Protein AF-A0AAD5MCA3-F1 (afdb_monomer_lite)

pLDDT: mean 85.03, std 16.39, range [39.81, 98.12]

Structure (mmCIF, N/CA/C/O backbone):
data_AF-A0AAD5MCA3-F1
#
_entry.id   AF-A0AAD5MCA3-F1
#
loop_
_atom_site.group_PDB
_atom_site.id
_atom_site.type_symbol
_atom_site.label_atom_id
_atom_site.label_alt_id
_atom_site.label_comp_id
_atom_site.label_asym_id
_atom_site.label_entity_id
_atom_site.label_seq_id
_atom_site.pdbx_PDB_ins_code
_atom_site.Cartn_x
_atom_site.Cartn_y
_atom_site.Cartn_z
_atom_site.occupancy
_atom_site.B_iso_or_equiv
_atom_site.auth_seq_id
_atom_site.auth_comp_id
_atom_site.auth_asym_id
_atom_site.auth_atom_id
_atom_site.pdbx_PDB_model_num
ATOM 1 N N . MET A 1 1 ? 12.104 -12.357 5.985 1.00 40.66 1 MET A N 1
ATOM 2 C CA . MET A 1 1 ? 10.754 -12.602 6.546 1.00 40.66 1 MET A CA 1
ATOM 3 C C . MET A 1 1 ? 9.937 -13.418 5.545 1.00 40.66 1 MET A C 1
ATOM 5 O O . MET A 1 1 ? 9.860 -12.994 4.395 1.00 40.66 1 MET A O 1
ATOM 9 N N . PRO A 1 2 ? 9.376 -14.580 5.919 1.00 39.81 2 PRO A N 1
ATOM 10 C CA . PRO A 1 2 ? 8.530 -15.377 5.027 1.00 39.81 2 PRO A CA 1
ATOM 11 C C . PRO A 1 2 ? 7.184 -14.678 4.755 1.00 39.81 2 PRO A C 1
ATOM 13 O O . PRO A 1 2 ? 6.564 -14.125 5.660 1.00 39.81 2 PRO A O 1
ATOM 16 N N . LEU A 1 3 ? 6.740 -14.685 3.494 1.00 46.19 3 LEU A N 1
ATOM 17 C CA . LEU A 1 3 ? 5.474 -14.082 3.058 1.00 46.19 3 LEU A CA 1
ATOM 18 C C . LEU A 1 3 ? 4.297 -15.026 3.365 1.00 46.19 3 LEU A C 1
ATOM 20 O O . LEU A 1 3 ? 4.373 -16.219 3.085 1.00 46.19 3 LEU A O 1
ATOM 24 N N . LYS A 1 4 ? 3.174 -14.488 3.866 1.00 50.06 4 LYS A N 1
ATOM 25 C CA . LYS A 1 4 ? 1.950 -15.237 4.245 1.00 50.06 4 LYS A CA 1
ATOM 26 C C . LYS A 1 4 ? 1.198 -15.901 3.072 1.00 50.06 4 LYS A C 1
ATOM 28 O O . LYS A 1 4 ? 0.145 -16.497 3.278 1.00 50.06 4 LYS A O 1
ATOM 33 N N . ARG A 1 5 ? 1.709 -15.815 1.840 1.00 54.62 5 ARG A N 1
ATOM 34 C CA . ARG A 1 5 ? 1.149 -16.490 0.663 1.00 54.62 5 ARG A CA 1
ATOM 35 C C . ARG A 1 5 ? 2.249 -17.334 0.028 1.00 54.62 5 ARG A C 1
ATOM 37 O O . ARG A 1 5 ? 3.277 -16.796 -0.374 1.00 54.62 5 ARG A O 1
ATOM 44 N N . GLY A 1 6 ? 2.040 -18.651 -0.007 1.00 53.12 6 GLY A N 1
ATOM 45 C CA 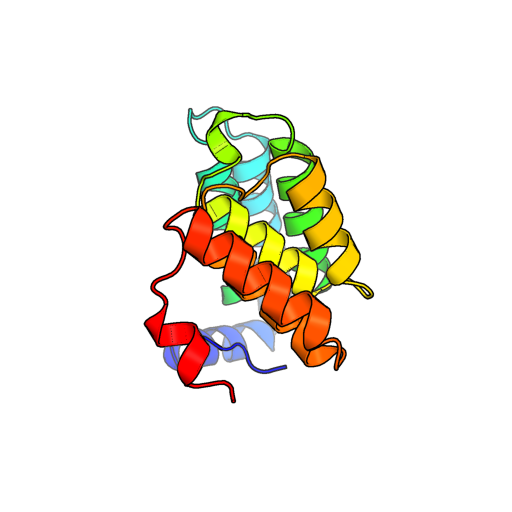. GLY A 1 6 ? 3.018 -19.609 -0.520 1.00 53.12 6 GLY A CA 1
ATOM 46 C C . GLY A 1 6 ? 3.468 -19.248 -1.935 1.00 53.12 6 GLY A C 1
ATOM 47 O O . GLY A 1 6 ? 2.638 -19.035 -2.821 1.00 53.12 6 GLY A O 1
ATOM 48 N N . ARG A 1 7 ? 4.785 -19.155 -2.138 1.00 63.78 7 ARG A N 1
ATOM 49 C CA . ARG A 1 7 ? 5.385 -19.088 -3.475 1.00 63.78 7 ARG A CA 1
ATOM 50 C C . ARG A 1 7 ? 5.311 -20.480 -4.101 1.00 63.78 7 ARG A C 1
ATOM 52 O O . ARG A 1 7 ? 5.498 -21.471 -3.397 1.00 63.78 7 ARG A O 1
ATOM 59 N N . LYS A 1 8 ? 5.073 -20.566 -5.412 1.00 63.72 8 LYS A N 1
ATOM 60 C CA . LYS A 1 8 ? 5.323 -21.817 -6.137 1.00 63.72 8 LYS A CA 1
ATOM 61 C C . LYS A 1 8 ? 6.817 -22.121 -6.020 1.00 63.72 8 LYS A C 1
ATOM 63 O O . LYS A 1 8 ? 7.649 -21.282 -6.358 1.00 63.72 8 LYS A O 1
ATOM 68 N N . VAL A 1 9 ? 7.144 -23.301 -5.499 1.00 60.88 9 VAL A N 1
ATOM 69 C CA . VAL A 1 9 ? 8.527 -23.731 -5.223 1.00 60.88 9 VAL A CA 1
ATOM 70 C C . VAL A 1 9 ? 9.374 -23.735 -6.503 1.00 60.88 9 VAL A C 1
ATOM 72 O O . VAL A 1 9 ? 10.561 -23.427 -6.468 1.00 60.88 9 VAL A O 1
ATOM 75 N N . GLU A 1 10 ? 8.748 -23.997 -7.650 1.00 61.41 10 GLU A N 1
ATOM 76 C CA . GLU A 1 10 ? 9.392 -23.992 -8.967 1.00 61.41 10 GLU A CA 1
ATOM 77 C C . GLU A 1 10 ? 9.876 -22.599 -9.394 1.00 61.41 10 GLU A C 1
ATOM 79 O O . GLU A 1 10 ? 11.016 -22.459 -9.841 1.00 61.41 10 GLU A O 1
ATOM 84 N N . ASP A 1 11 ? 9.054 -21.564 -9.190 1.00 64.75 11 ASP A N 1
ATOM 85 C CA . ASP A 1 11 ? 9.415 -20.174 -9.500 1.00 64.75 11 ASP A CA 1
ATOM 86 C C . ASP A 1 11 ? 10.569 -19.704 -8.603 1.00 64.75 11 ASP A C 1
ATOM 88 O O . ASP A 1 11 ? 11.486 -19.022 -9.060 1.00 64.75 11 ASP A O 1
ATOM 92 N N . LEU A 1 12 ? 10.568 -20.139 -7.336 1.00 60.41 12 LEU A N 1
ATOM 93 C CA . LEU A 1 12 ? 11.639 -19.853 -6.383 1.00 60.41 12 LEU A CA 1
ATOM 94 C C . LEU A 1 12 ? 12.961 -20.516 -6.796 1.00 60.41 12 LEU A C 1
ATOM 96 O O . LEU A 1 12 ? 13.992 -19.851 -6.844 1.00 60.41 12 LEU A O 1
ATOM 100 N N . ASN A 1 13 ? 12.930 -21.806 -7.139 1.00 62.94 13 ASN A N 1
ATOM 101 C CA . ASN A 1 13 ? 14.118 -22.554 -7.555 1.00 62.94 13 ASN A CA 1
ATOM 102 C C . ASN A 1 13 ? 14.710 -22.021 -8.866 1.00 62.94 13 ASN A C 1
ATOM 104 O O . ASN A 1 13 ? 15.932 -21.997 -9.028 1.00 62.94 13 ASN A O 1
ATOM 108 N N . ARG A 1 14 ? 13.861 -21.569 -9.799 1.00 64.69 14 ARG A N 1
ATOM 109 C CA . ARG A 1 14 ? 14.308 -20.916 -11.033 1.00 64.69 14 ARG A CA 1
ATOM 110 C C . ARG A 1 14 ? 14.962 -19.566 -10.735 1.00 64.69 14 ARG A C 1
ATOM 112 O O . ARG A 1 14 ? 16.062 -19.332 -11.228 1.00 64.69 14 ARG A O 1
ATOM 119 N N . ALA A 1 15 ? 14.327 -18.727 -9.911 1.00 61.12 15 ALA A N 1
ATOM 120 C CA . ALA A 1 15 ? 14.850 -17.414 -9.537 1.00 61.12 15 ALA A CA 1
ATOM 121 C C . ALA A 1 15 ? 16.220 -17.515 -8.844 1.00 61.12 15 ALA A C 1
ATOM 123 O O . ALA A 1 15 ? 17.145 -16.807 -9.246 1.00 61.12 15 ALA A O 1
ATOM 124 N N . LEU A 1 16 ? 16.374 -18.449 -7.895 1.00 61.34 16 LEU A N 1
ATOM 125 C CA . LEU A 1 16 ? 17.629 -18.694 -7.171 1.00 61.34 16 LEU A CA 1
ATOM 126 C C . LEU A 1 16 ? 18.788 -19.025 -8.127 1.00 61.34 16 LEU A C 1
ATOM 128 O O . LEU A 1 16 ? 19.823 -18.367 -8.095 1.00 61.34 16 LEU A O 1
ATOM 132 N N . ARG A 1 17 ? 18.586 -19.960 -9.068 1.00 62.22 17 ARG A N 1
ATOM 133 C CA . ARG A 1 17 ? 19.626 -20.360 -10.041 1.00 62.22 17 ARG A CA 1
ATOM 134 C C . ARG A 1 17 ? 20.064 -19.225 -10.968 1.00 62.22 17 ARG A C 1
ATOM 136 O O . ARG A 1 17 ? 21.222 -19.172 -11.371 1.00 62.22 17 ARG A O 1
ATOM 143 N N . THR A 1 18 ? 19.152 -18.329 -11.338 1.00 57.50 18 THR A N 1
ATOM 144 C CA . THR A 1 18 ? 19.488 -17.163 -12.167 1.00 57.50 18 THR A CA 1
ATOM 145 C C . THR A 1 18 ? 20.150 -16.033 -11.380 1.00 57.50 18 THR A C 1
ATOM 147 O O . THR A 1 18 ? 20.997 -15.344 -11.944 1.00 57.50 18 THR A O 1
ATOM 150 N N . GLN A 1 19 ? 19.808 -15.832 -10.102 1.00 56.69 19 GLN A N 1
ATOM 151 C CA . GLN A 1 19 ? 20.311 -14.706 -9.305 1.00 56.69 19 GLN A CA 1
ATOM 152 C C . GLN A 1 19 ? 21.762 -14.867 -8.825 1.00 56.69 19 GLN A C 1
ATOM 154 O O . GLN A 1 19 ? 22.413 -13.851 -8.577 1.00 56.69 19 GLN A O 1
ATOM 159 N N . ASP A 1 20 ? 22.298 -16.088 -8.764 1.00 58.91 20 ASP A N 1
ATOM 160 C CA . ASP A 1 20 ? 23.671 -16.332 -8.286 1.00 58.91 20 ASP A CA 1
ATOM 161 C C . ASP A 1 20 ? 24.771 -15.950 -9.293 1.00 58.91 20 ASP A C 1
ATOM 163 O O . ASP A 1 20 ? 25.936 -15.801 -8.925 1.00 58.91 20 ASP A O 1
ATOM 167 N N . SER A 1 21 ? 24.423 -15.712 -10.561 1.00 64.19 21 SER A N 1
ATOM 168 C CA . SER A 1 21 ? 25.382 -15.255 -11.574 1.00 64.19 21 SER A CA 1
ATOM 169 C C . SER A 1 21 ? 25.332 -13.734 -11.763 1.00 64.19 21 SER A C 1
ATOM 171 O O . SER A 1 21 ? 24.256 -13.140 -11.863 1.00 64.19 21 SER A O 1
ATOM 173 N N . PHE A 1 22 ? 26.497 -13.085 -11.887 1.00 66.12 22 PHE A N 1
ATOM 174 C CA . PHE A 1 22 ? 26.597 -11.646 -12.193 1.00 66.12 22 PHE A CA 1
ATOM 175 C C . PHE A 1 22 ? 25.785 -11.270 -13.446 1.00 66.12 22 PHE A C 1
ATOM 177 O O . PHE A 1 22 ? 25.018 -10.311 -13.430 1.00 66.12 22 PHE A O 1
ATOM 184 N N . GLN A 1 23 ? 25.858 -12.098 -14.495 1.00 69.44 23 GLN A N 1
ATOM 185 C CA . GLN A 1 23 ? 25.085 -11.924 -15.729 1.00 69.44 23 GLN A CA 1
ATOM 186 C C . GLN A 1 23 ? 23.566 -12.013 -15.507 1.00 69.44 23 GLN A C 1
ATOM 188 O O . GLN A 1 23 ? 22.806 -11.292 -16.155 1.00 69.44 23 GLN A O 1
ATOM 193 N N . GLY A 1 24 ? 23.105 -12.871 -14.594 1.00 70.69 24 GLY A N 1
ATOM 194 C CA . GLY A 1 24 ? 21.697 -12.961 -14.219 1.00 70.69 24 GLY A CA 1
ATOM 195 C C . GLY A 1 24 ? 21.202 -11.711 -13.495 1.00 70.69 24 GLY A C 1
ATOM 196 O O . GLY A 1 24 ? 20.146 -11.186 -13.849 1.00 70.69 24 GLY A O 1
ATOM 197 N N . LYS A 1 25 ? 22.001 -11.154 -12.573 1.00 71.25 25 LYS A N 1
ATOM 198 C CA . LYS A 1 25 ? 21.686 -9.875 -11.908 1.00 71.25 25 LYS A CA 1
ATOM 199 C C . LYS A 1 25 ? 21.587 -8.719 -12.909 1.00 71.25 25 LYS A C 1
ATOM 201 O O . LYS A 1 25 ? 20.635 -7.943 -12.846 1.00 71.25 25 LYS A O 1
ATOM 206 N N . THR A 1 26 ? 22.503 -8.635 -13.877 1.00 76.69 26 THR A N 1
ATOM 207 C CA . THR A 1 26 ? 22.464 -7.600 -14.927 1.00 76.69 26 THR A CA 1
ATOM 208 C C . THR A 1 26 ? 21.227 -7.726 -15.822 1.00 76.69 26 THR A C 1
ATOM 210 O O . THR A 1 26 ? 20.590 -6.720 -16.132 1.00 76.69 26 THR A O 1
ATOM 213 N N . LYS A 1 27 ? 20.836 -8.951 -16.199 1.00 84.62 27 LYS A N 1
ATOM 214 C CA . LYS A 1 27 ? 19.618 -9.192 -16.994 1.00 84.62 27 LYS A CA 1
ATOM 215 C C . LYS A 1 27 ? 18.349 -8.793 -16.241 1.00 84.62 27 LYS A C 1
ATOM 217 O O . LYS A 1 27 ? 17.498 -8.116 -16.810 1.00 84.62 27 LYS A O 1
ATOM 222 N N . VAL A 1 28 ? 18.233 -9.166 -14.965 1.00 84.62 28 VAL A N 1
ATOM 223 C CA . VAL A 1 28 ? 17.078 -8.795 -14.128 1.00 84.62 28 VAL A CA 1
ATOM 224 C C . VAL A 1 28 ? 16.990 -7.277 -13.956 1.00 84.62 28 VAL A C 1
ATOM 226 O O . VAL A 1 28 ? 15.901 -6.723 -14.061 1.00 84.62 28 VAL A O 1
ATOM 229 N N . ALA A 1 29 ? 18.119 -6.584 -13.779 1.00 85.31 29 ALA A N 1
ATOM 230 C CA . ALA A 1 29 ? 18.139 -5.123 -13.699 1.00 85.31 29 ALA A CA 1
ATOM 231 C C . ALA A 1 29 ? 17.672 -4.446 -15.004 1.00 85.31 29 ALA A C 1
ATOM 233 O O . ALA A 1 29 ? 16.920 -3.472 -14.956 1.00 85.31 29 ALA A O 1
ATOM 234 N N . ALA A 1 30 ? 18.070 -4.972 -16.168 1.00 88.94 30 ALA A N 1
ATOM 235 C CA . ALA A 1 30 ? 17.601 -4.471 -17.461 1.00 88.94 30 ALA A CA 1
ATOM 236 C C . ALA A 1 30 ? 16.086 -4.676 -17.640 1.00 88.94 30 ALA A C 1
ATOM 238 O O . ALA A 1 30 ? 15.386 -3.750 -18.045 1.00 88.94 30 ALA A O 1
ATOM 239 N N . LEU A 1 31 ? 15.570 -5.852 -17.266 1.00 91.75 31 LEU A N 1
ATOM 240 C CA . LEU A 1 31 ? 14.131 -6.132 -17.285 1.00 91.75 31 LEU A CA 1
ATOM 241 C C . LEU A 1 31 ? 13.358 -5.238 -16.309 1.00 91.75 31 LEU 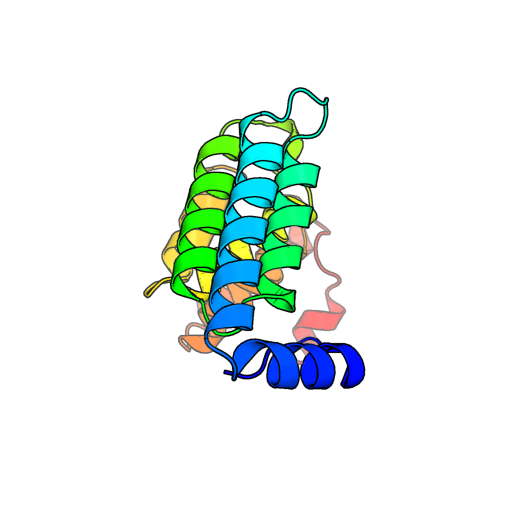A C 1
ATOM 243 O O . LEU A 1 31 ? 12.295 -4.744 -16.660 1.00 91.75 31 LEU A O 1
ATOM 247 N N . ALA A 1 32 ? 13.902 -4.965 -15.120 1.00 90.50 32 ALA A N 1
ATOM 248 C CA . ALA A 1 32 ? 13.266 -4.071 -14.155 1.00 90.50 32 ALA A CA 1
ATOM 249 C C . ALA A 1 32 ? 13.081 -2.655 -14.722 1.00 90.50 32 ALA A C 1
ATOM 251 O O . ALA A 1 32 ? 12.044 -2.035 -14.502 1.00 90.50 32 ALA A O 1
ATOM 252 N N . LYS A 1 33 ? 14.066 -2.154 -15.480 1.00 91.31 33 LYS A N 1
ATOM 253 C CA . LYS A 1 33 ? 13.976 -0.850 -16.151 1.00 91.31 33 LYS A CA 1
ATOM 254 C C . LYS A 1 33 ? 12.885 -0.835 -17.225 1.00 91.31 33 LYS A C 1
ATOM 256 O O . LYS A 1 33 ? 12.175 0.157 -17.354 1.00 91.31 33 LYS A O 1
ATOM 261 N N . GLU A 1 34 ? 12.748 -1.926 -17.971 1.00 93.50 34 GLU A N 1
ATOM 262 C CA . GLU A 1 34 ? 11.697 -2.085 -18.979 1.00 93.50 34 GLU A CA 1
ATOM 263 C C . GLU A 1 34 ? 10.300 -2.136 -18.341 1.00 93.50 34 GLU A C 1
ATOM 265 O O . GLU A 1 34 ? 9.399 -1.420 -18.765 1.00 93.50 34 GLU A O 1
ATOM 270 N N . GLU A 1 35 ? 10.124 -2.928 -17.281 1.00 93.56 35 GLU A N 1
ATOM 271 C CA . GLU A 1 35 ? 8.857 -3.002 -16.544 1.00 93.56 35 GLU A CA 1
ATOM 272 C C . GLU A 1 35 ? 8.487 -1.661 -15.897 1.00 93.56 35 GLU A C 1
ATOM 274 O O . GLU A 1 35 ? 7.330 -1.252 -15.933 1.00 93.56 35 GLU A O 1
ATOM 279 N N . GLU A 1 36 ? 9.469 -0.926 -15.368 1.00 93.06 36 GLU A N 1
ATOM 280 C CA . GLU A 1 36 ? 9.250 0.426 -14.854 1.00 93.06 36 GLU A CA 1
ATOM 281 C C . GLU A 1 36 ? 8.776 1.389 -15.945 1.00 93.06 36 GLU A C 1
ATOM 283 O O . GLU A 1 36 ? 7.850 2.169 -15.711 1.00 93.06 36 GLU A O 1
ATOM 288 N N . ARG A 1 37 ? 9.367 1.311 -17.144 1.00 93.25 37 ARG A N 1
ATOM 289 C CA . ARG A 1 37 ? 8.964 2.137 -18.286 1.00 93.25 37 ARG A CA 1
ATOM 290 C C . ARG A 1 37 ? 7.508 1.880 -18.668 1.00 93.25 37 ARG A C 1
ATOM 292 O O . ARG A 1 37 ? 6.757 2.837 -18.812 1.00 93.25 37 ARG A O 1
ATOM 299 N N . LYS A 1 38 ? 7.085 0.613 -18.731 1.00 93.62 38 LYS A N 1
ATOM 300 C CA . LYS A 1 38 ? 5.692 0.236 -19.041 1.00 93.62 38 LYS A CA 1
ATOM 301 C C . LYS A 1 38 ? 4.669 0.838 -18.084 1.00 93.62 38 LYS A C 1
ATOM 303 O O . LYS A 1 38 ? 3.533 1.043 -18.487 1.00 93.62 38 LYS A O 1
ATOM 308 N N . VAL A 1 39 ? 5.045 1.073 -16.827 1.00 94.44 39 VAL A N 1
ATOM 309 C CA . VAL A 1 39 ? 4.166 1.716 -15.841 1.00 94.44 39 VAL A CA 1
ATOM 310 C C . VAL A 1 39 ? 4.168 3.232 -15.998 1.00 94.44 39 VAL A C 1
ATOM 312 O O . VAL A 1 39 ? 3.112 3.846 -15.910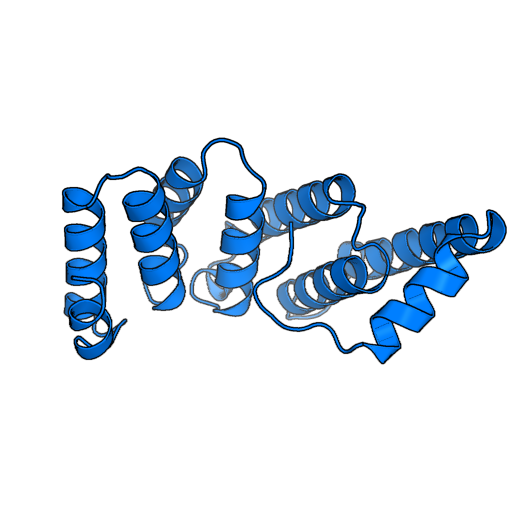 1.00 94.44 39 VAL A O 1
ATOM 315 N N . ILE A 1 40 ? 5.337 3.838 -16.219 1.00 90.75 40 ILE A N 1
ATOM 316 C CA . ILE A 1 40 ? 5.479 5.298 -16.338 1.00 90.75 40 ILE A CA 1
ATOM 317 C C . ILE A 1 40 ? 4.838 5.826 -17.625 1.00 90.75 40 ILE A C 1
ATOM 319 O O . ILE A 1 40 ? 4.204 6.873 -17.602 1.00 90.75 40 ILE A O 1
ATOM 323 N N . GLU A 1 41 ? 5.002 5.105 -18.730 1.00 93.19 41 GLU A N 1
ATOM 324 C CA . GLU A 1 41 ? 4.475 5.457 -20.055 1.00 93.19 41 GLU A CA 1
ATOM 325 C C . GLU A 1 41 ? 3.084 4.847 -20.298 1.00 93.19 41 GLU A C 1
ATOM 327 O O . GLU A 1 41 ? 2.629 4.735 -21.433 1.00 93.19 41 GLU A O 1
ATOM 332 N N . TYR A 1 42 ? 2.407 4.389 -19.243 1.00 93.81 42 TYR A N 1
ATOM 333 C CA . TYR A 1 42 ? 1.101 3.762 -19.377 1.00 93.81 42 TYR A CA 1
ATOM 334 C C . TYR A 1 42 ? 0.016 4.801 -19.694 1.00 93.81 42 TYR A C 1
ATOM 336 O O . TYR A 1 42 ? -0.352 5.601 -18.837 1.00 93.81 42 TYR A O 1
ATOM 344 N N . GLU A 1 43 ? -0.556 4.728 -20.895 1.00 92.06 43 GLU A N 1
ATOM 345 C CA . GLU A 1 43 ? -1.641 5.617 -21.354 1.00 92.06 43 GLU A CA 1
ATOM 346 C C . GLU A 1 43 ? -3.032 4.956 -21.336 1.00 92.06 43 GLU A C 1
ATOM 348 O O . GLU A 1 43 ? -4.009 5.523 -21.818 1.00 92.06 43 GLU A O 1
ATOM 353 N N . GLY A 1 44 ? -3.146 3.738 -20.798 1.00 92.69 44 GLY A N 1
ATOM 354 C CA . GLY A 1 44 ? -4.423 3.025 -20.739 1.00 92.69 44 GLY A CA 1
ATOM 355 C C . GLY A 1 44 ? -5.361 3.522 -19.631 1.00 92.69 44 GLY A C 1
ATOM 356 O O . GLY A 1 44 ? -4.965 4.222 -18.701 1.00 92.69 44 GLY A O 1
ATOM 357 N N . ASP A 1 45 ? -6.608 3.047 -19.656 1.00 94.12 45 ASP A N 1
ATOM 358 C CA . ASP A 1 45 ? -7.669 3.528 -18.756 1.00 94.12 45 ASP A CA 1
ATOM 359 C C . ASP A 1 45 ? -7.543 3.069 -17.295 1.00 94.12 45 ASP A C 1
ATOM 361 O O . ASP A 1 45 ? -8.250 3.579 -16.426 1.00 94.12 45 ASP A O 1
ATOM 365 N N . ASP A 1 46 ? -6.700 2.081 -16.986 1.00 95.69 46 ASP A N 1
ATOM 366 C CA . ASP A 1 46 ? -6.519 1.545 -15.625 1.00 95.69 46 ASP A CA 1
ATOM 367 C C . ASP A 1 46 ? -5.050 1.549 -15.160 1.00 95.69 46 ASP A C 1
ATOM 369 O O . ASP A 1 46 ? -4.445 0.478 -15.048 1.00 95.69 46 ASP A O 1
ATOM 373 N N . PRO A 1 47 ? -4.458 2.724 -14.856 1.00 96.19 47 PRO A N 1
ATOM 374 C CA . PRO A 1 47 ? -3.091 2.819 -14.334 1.00 96.19 47 PRO A CA 1
ATOM 375 C C . PRO A 1 47 ? -2.805 1.911 -13.131 1.00 96.19 47 PRO A C 1
ATOM 377 O O . PRO A 1 47 ? -1.705 1.375 -12.993 1.00 96.19 47 PRO A O 1
ATOM 380 N N . LEU A 1 48 ? -3.803 1.661 -12.273 1.00 96.88 48 LEU A N 1
ATOM 381 C CA . LEU A 1 48 ? -3.656 0.756 -11.132 1.00 96.88 48 LEU A CA 1
ATOM 382 C C . LEU A 1 48 ? -3.284 -0.672 -11.565 1.00 96.88 48 LEU A C 1
ATOM 384 O O . LEU A 1 48 ? -2.498 -1.327 -10.880 1.00 96.88 48 LEU A O 1
ATOM 388 N N . SER A 1 49 ? -3.800 -1.159 -12.699 1.00 96.62 49 SER A N 1
ATOM 389 C CA . SER A 1 49 ? -3.422 -2.474 -13.233 1.00 96.62 49 SER A CA 1
ATOM 390 C C . SER A 1 49 ? -1.938 -2.560 -13.572 1.00 96.62 49 SER A C 1
ATOM 392 O O . SER A 1 49 ? -1.320 -3.582 -13.267 1.00 96.62 49 SER A O 1
ATOM 394 N N . ALA A 1 50 ? -1.364 -1.511 -14.167 1.00 96.88 50 ALA A N 1
ATOM 395 C CA . ALA A 1 50 ? 0.056 -1.469 -14.507 1.00 96.88 50 ALA A CA 1
ATOM 396 C C . ALA A 1 50 ? 0.920 -1.535 -13.237 1.00 96.88 50 ALA A C 1
ATOM 398 O O . ALA A 1 50 ? 1.812 -2.378 -13.124 1.00 96.88 50 ALA A O 1
ATOM 399 N N . TRP A 1 51 ? 0.570 -0.741 -12.219 1.00 97.50 51 TRP A N 1
ATOM 400 C CA . TRP A 1 51 ? 1.237 -0.774 -10.916 1.00 97.50 51 TRP A CA 1
ATOM 401 C C . TRP A 1 51 ? 1.170 -2.149 -10.238 1.00 97.50 51 TRP A C 1
ATOM 403 O O . TRP A 1 51 ? 2.185 -2.655 -9.761 1.00 97.50 51 TRP A O 1
ATOM 413 N N . VAL A 1 52 ? -0.008 -2.782 -10.213 1.00 97.31 52 VAL A N 1
ATOM 414 C CA . VAL A 1 52 ? -0.193 -4.116 -9.612 1.00 97.31 52 VAL A CA 1
ATOM 415 C C . VAL A 1 52 ? 0.666 -5.167 -10.315 1.00 97.31 52 VAL A C 1
ATOM 417 O O . VAL A 1 52 ? 1.272 -6.012 -9.651 1.00 97.31 52 VAL A O 1
ATOM 420 N N . GLN A 1 53 ? 0.725 -5.128 -11.648 1.00 96.38 53 GLN A N 1
ATOM 421 C CA . GLN A 1 53 ? 1.545 -6.052 -12.430 1.00 96.38 53 GLN A CA 1
ATOM 422 C C . GLN A 1 53 ? 3.031 -5.863 -12.133 1.00 96.38 53 GLN A C 1
ATOM 424 O O . GLN A 1 53 ? 3.727 -6.850 -11.892 1.00 96.38 53 GLN A O 1
ATOM 429 N N . TYR A 1 54 ? 3.494 -4.617 -12.051 1.00 96.62 54 TYR A N 1
ATOM 430 C CA . TYR A 1 54 ? 4.897 -4.338 -11.779 1.00 96.62 54 TYR A CA 1
ATOM 431 C C . TYR A 1 54 ? 5.315 -4.728 -10.357 1.00 96.62 54 TYR A C 1
ATOM 433 O O . TYR A 1 54 ? 6.339 -5.384 -10.172 1.00 96.62 54 TYR A O 1
ATOM 441 N N . VAL A 1 55 ? 4.493 -4.435 -9.342 1.00 96.50 55 VAL A N 1
ATOM 442 C CA . VAL A 1 55 ? 4.759 -4.889 -7.965 1.00 96.50 55 VAL A CA 1
ATOM 443 C C . VAL A 1 55 ? 4.843 -6.415 -7.903 1.00 96.50 55 VAL A C 1
ATOM 445 O O . VAL A 1 55 ? 5.784 -6.955 -7.323 1.00 96.50 55 VAL A O 1
ATOM 448 N N . LYS A 1 56 ? 3.920 -7.126 -8.565 1.00 95.12 56 LYS A N 1
ATOM 449 C CA . LYS A 1 56 ? 3.959 -8.592 -8.654 1.00 95.12 56 LYS A CA 1
ATOM 450 C C . LYS A 1 56 ? 5.227 -9.087 -9.357 1.00 95.12 56 LYS A C 1
ATOM 452 O O . LYS A 1 56 ? 5.806 -10.087 -8.936 1.00 95.12 56 LYS A O 1
ATOM 457 N N . TRP A 1 57 ? 5.665 -8.407 -10.414 1.00 95.19 57 TRP A N 1
ATOM 458 C CA . TRP A 1 57 ? 6.905 -8.741 -11.109 1.00 95.19 57 TRP A CA 1
ATOM 459 C C . TRP A 1 57 ? 8.121 -8.609 -10.182 1.00 95.19 57 TRP A C 1
ATOM 461 O O . TRP A 1 57 ? 8.948 -9.521 -10.148 1.00 95.19 57 TRP A O 1
ATOM 471 N N . ILE A 1 58 ? 8.197 -7.544 -9.374 1.00 93.88 58 ILE A N 1
ATOM 472 C CA . ILE A 1 58 ? 9.264 -7.348 -8.378 1.00 93.88 58 ILE A CA 1
ATOM 473 C C . ILE A 1 58 ? 9.242 -8.467 -7.333 1.00 93.88 58 ILE A C 1
ATOM 475 O O . ILE A 1 58 ? 10.283 -9.042 -7.031 1.00 93.88 58 ILE A O 1
ATOM 479 N N . GLU A 1 59 ? 8.068 -8.833 -6.812 1.00 91.62 59 GLU A N 1
ATOM 480 C CA . GLU A 1 59 ? 7.940 -9.907 -5.813 1.00 91.62 59 GLU A CA 1
ATOM 481 C C . GLU A 1 59 ? 8.435 -11.273 -6.318 1.00 91.62 59 GLU A C 1
ATOM 483 O O . GLU A 1 59 ? 8.919 -12.084 -5.524 1.00 91.62 59 GLU A O 1
ATOM 488 N N . VAL A 1 60 ? 8.313 -11.533 -7.623 1.00 89.81 60 VAL A N 1
ATOM 489 C CA . VAL A 1 60 ? 8.749 -12.786 -8.255 1.00 89.81 60 VAL A CA 1
ATOM 490 C C . VAL A 1 60 ? 10.231 -12.747 -8.626 1.00 89.81 60 VAL A C 1
ATOM 492 O O . VAL A 1 60 ? 10.956 -13.694 -8.331 1.00 89.81 60 VAL A O 1
ATOM 495 N N . ASN A 1 61 ? 10.690 -11.668 -9.263 1.00 89.88 61 ASN A N 1
ATOM 496 C CA . ASN A 1 61 ? 12.017 -11.609 -9.889 1.00 89.88 61 ASN A CA 1
ATOM 497 C C . ASN A 1 61 ? 13.090 -10.969 -8.996 1.00 89.88 61 ASN A C 1
ATOM 499 O O . ASN A 1 61 ? 14.282 -11.189 -9.206 1.00 89.88 61 ASN A O 1
ATOM 503 N N . MET A 1 62 ? 12.681 -10.172 -8.006 1.00 91.06 62 MET A N 1
ATOM 504 C CA . MET A 1 62 ? 13.566 -9.440 -7.093 1.00 91.06 62 MET A CA 1
ATOM 505 C C . MET A 1 62 ? 13.076 -9.543 -5.632 1.00 91.06 62 MET A C 1
ATOM 507 O O . MET A 1 62 ? 12.907 -8.523 -4.963 1.00 91.06 62 MET A O 1
ATOM 511 N N . PRO A 1 63 ? 12.845 -10.760 -5.094 1.00 88.12 63 PRO A N 1
ATOM 512 C CA . PRO A 1 63 ? 12.207 -10.943 -3.786 1.00 88.12 63 PRO A CA 1
ATOM 513 C C . PRO A 1 63 ? 13.014 -10.379 -2.606 1.00 88.12 63 PRO A C 1
ATOM 515 O O . PRO A 1 63 ? 12.436 -10.069 -1.564 1.00 88.12 63 PRO A O 1
ATOM 518 N N . GLU A 1 64 ? 14.334 -10.267 -2.753 1.00 87.62 64 GLU A N 1
ATOM 519 C CA . GLU A 1 64 ? 15.238 -9.725 -1.731 1.00 87.62 64 GLU A CA 1
ATOM 520 C C . GLU A 1 64 ? 15.354 -8.195 -1.789 1.00 87.62 64 GLU A C 1
ATOM 522 O O . GLU A 1 64 ? 15.755 -7.572 -0.806 1.00 87.62 64 GLU A O 1
ATOM 527 N N . ASP A 1 65 ? 14.955 -7.567 -2.901 1.00 90.31 65 ASP A N 1
ATOM 528 C CA . ASP A 1 65 ? 15.064 -6.120 -3.096 1.00 90.31 65 ASP A CA 1
ATOM 529 C C . ASP A 1 65 ? 13.856 -5.383 -2.497 1.00 90.31 65 ASP A C 1
ATOM 531 O O . ASP A 1 65 ? 12.977 -4.831 -3.171 1.00 90.31 65 ASP A O 1
ATOM 535 N N . THR A 1 66 ? 13.807 -5.385 -1.166 1.00 90.81 66 THR A N 1
ATOM 536 C CA . THR A 1 66 ? 12.769 -4.689 -0.399 1.00 90.81 66 THR A CA 1
ATOM 537 C C . THR A 1 66 ? 12.804 -3.178 -0.615 1.00 90.81 66 THR A C 1
ATOM 539 O O . THR A 1 66 ? 11.751 -2.544 -0.539 1.00 90.81 66 THR A O 1
ATOM 542 N N . ARG A 1 67 ? 13.970 -2.604 -0.946 1.00 93.00 67 ARG A N 1
ATOM 543 C CA . ARG A 1 67 ? 14.139 -1.173 -1.228 1.00 93.00 67 ARG A CA 1
ATOM 544 C C . ARG A 1 67 ? 13.462 -0.778 -2.536 1.00 93.00 67 ARG A C 1
ATOM 546 O O . ARG A 1 67 ? 12.722 0.206 -2.554 1.00 93.00 67 ARG A O 1
ATOM 553 N N . LYS A 1 68 ? 13.666 -1.542 -3.616 1.00 92.31 68 LYS A N 1
ATOM 554 C CA . LYS A 1 68 ? 12.970 -1.308 -4.890 1.00 92.31 68 LYS A CA 1
ATOM 555 C C . LYS A 1 68 ? 11.464 -1.455 -4.710 1.00 92.31 68 LYS A C 1
ATOM 557 O O . LYS A 1 68 ? 10.718 -0.577 -5.140 1.00 92.31 68 LYS A O 1
ATOM 562 N N . ARG A 1 69 ? 11.015 -2.504 -4.008 1.00 94.38 69 ARG A N 1
ATOM 563 C CA . ARG A 1 69 ? 9.587 -2.701 -3.713 1.00 94.38 69 ARG A CA 1
ATOM 564 C C . ARG A 1 69 ? 8.997 -1.540 -2.909 1.00 94.38 69 ARG A C 1
ATOM 566 O O . ARG A 1 69 ? 7.922 -1.064 -3.259 1.00 94.38 69 ARG A O 1
ATOM 573 N N . PHE A 1 70 ? 9.703 -1.061 -1.883 1.00 96.25 70 PHE A N 1
ATOM 574 C CA . PHE A 1 70 ? 9.294 0.107 -1.101 1.00 96.25 70 PHE A CA 1
ATOM 575 C C . PHE A 1 70 ? 9.095 1.338 -1.993 1.00 96.25 70 PHE A C 1
ATOM 577 O O . PHE A 1 70 ? 8.014 1.917 -1.987 1.00 96.25 70 PHE A O 1
ATOM 584 N N . GLY A 1 71 ? 10.095 1.692 -2.810 1.00 96.19 71 GLY A N 1
ATOM 585 C CA . GLY A 1 71 ? 10.025 2.882 -3.665 1.00 96.19 71 GLY A CA 1
ATOM 586 C C . GLY A 1 71 ? 8.903 2.817 -4.706 1.00 96.19 71 GLY A C 1
ATOM 587 O O . GLY A 1 71 ? 8.250 3.822 -4.981 1.00 96.19 71 GLY A O 1
ATOM 588 N N . VAL A 1 72 ? 8.628 1.630 -5.255 1.00 96.19 72 VAL A N 1
ATOM 589 C CA . VAL A 1 72 ? 7.525 1.425 -6.209 1.00 96.19 72 VAL A CA 1
ATOM 590 C C . VAL A 1 72 ? 6.163 1.548 -5.525 1.00 96.19 72 VAL A C 1
ATOM 592 O O . VAL A 1 72 ? 5.279 2.224 -6.051 1.00 96.19 72 VAL A O 1
ATOM 595 N N . LEU A 1 73 ? 5.995 0.955 -4.340 1.00 97.69 73 LEU A N 1
ATOM 596 C CA . LEU A 1 73 ? 4.764 1.081 -3.555 1.00 97.69 73 LEU A CA 1
ATOM 597 C C . LEU A 1 73 ? 4.516 2.530 -3.119 1.00 97.69 73 LEU A C 1
ATOM 599 O O . LEU A 1 73 ? 3.397 3.023 -3.251 1.00 97.69 73 LEU A O 1
ATOM 603 N N . GLU A 1 74 ? 5.551 3.233 -2.661 1.00 97.00 74 GLU A N 1
ATOM 604 C CA . GLU A 1 74 ? 5.476 4.651 -2.302 1.00 97.00 74 GLU A CA 1
ATOM 605 C C . GLU A 1 74 ? 5.058 5.514 -3.505 1.00 97.00 74 GLU A C 1
ATOM 607 O O . GLU A 1 74 ? 4.163 6.353 -3.398 1.00 97.00 74 GLU A O 1
ATOM 612 N N . LYS A 1 75 ? 5.669 5.290 -4.677 1.00 96.56 75 LYS A N 1
ATOM 613 C CA . LYS A 1 75 ? 5.336 6.036 -5.896 1.00 96.56 75 LYS A CA 1
ATOM 614 C C . LYS A 1 75 ? 3.893 5.781 -6.336 1.00 96.56 75 LYS A C 1
ATOM 616 O O . LYS A 1 75 ? 3.153 6.742 -6.524 1.00 96.56 75 LYS A O 1
ATOM 621 N N . CYS A 1 76 ? 3.478 4.515 -6.411 1.00 96.81 76 CYS A N 1
ATOM 622 C CA . CYS A 1 76 ? 2.117 4.122 -6.782 1.00 96.81 76 CYS A CA 1
ATOM 623 C C . CYS A 1 76 ? 1.064 4.757 -5.863 1.00 96.81 76 CYS A C 1
ATOM 625 O O . CYS A 1 76 ? 0.109 5.386 -6.318 1.00 96.81 76 CYS A O 1
ATOM 627 N N . THR A 1 77 ? 1.250 4.610 -4.550 1.00 95.88 77 THR A N 1
ATOM 628 C CA . THR A 1 77 ? 0.310 5.121 -3.548 1.00 95.88 77 THR A CA 1
ATOM 629 C C . THR A 1 77 ? 0.238 6.645 -3.542 1.00 95.88 77 THR A C 1
ATOM 631 O O . THR A 1 77 ? -0.837 7.207 -3.344 1.00 95.88 77 THR A O 1
ATOM 634 N N . ARG A 1 78 ? 1.346 7.340 -3.821 1.00 95.44 78 ARG A N 1
ATOM 635 C CA . ARG A 1 78 ? 1.360 8.801 -3.965 1.00 95.44 78 ARG A CA 1
ATOM 636 C C . ARG A 1 78 ? 0.654 9.279 -5.233 1.00 95.44 78 ARG A C 1
ATOM 638 O O . ARG A 1 78 ? -0.083 10.256 -5.162 1.00 95.44 78 ARG A O 1
ATOM 645 N N . GLU A 1 79 ? 0.878 8.617 -6.362 1.00 95.31 79 GLU A N 1
ATOM 646 C CA . GLU A 1 79 ? 0.336 9.006 -7.671 1.00 95.31 79 GLU A CA 1
ATOM 647 C C . GLU A 1 79 ? -1.180 8.773 -7.767 1.00 95.31 79 GLU A C 1
ATOM 649 O O . GLU A 1 79 ? -1.930 9.593 -8.297 1.00 95.31 79 GLU A O 1
ATOM 654 N N . LEU A 1 80 ? -1.664 7.676 -7.181 1.00 95.31 80 LEU A N 1
ATOM 655 C CA . LEU A 1 80 ? -3.067 7.277 -7.276 1.00 95.31 80 LEU A CA 1
ATOM 656 C C . LEU A 1 80 ? -3.957 7.807 -6.140 1.00 95.31 80 LEU A C 1
ATOM 658 O O . LEU A 1 80 ? -5.169 7.592 -6.175 1.00 95.31 80 LEU A O 1
ATOM 662 N N . LYS A 1 81 ? -3.414 8.498 -5.126 1.00 92.75 81 LYS A N 1
ATOM 663 C CA . LYS A 1 81 ? -4.176 8.908 -3.922 1.00 92.75 81 LYS A CA 1
ATOM 664 C C . LYS A 1 81 ? -5.393 9.794 -4.218 1.00 92.75 81 LYS A C 1
ATOM 666 O O . LYS A 1 81 ? -6.420 9.649 -3.552 1.00 92.75 81 LYS A O 1
ATOM 671 N N . ASP A 1 82 ? -5.285 10.669 -5.217 1.00 91.38 82 ASP A N 1
ATOM 672 C CA . ASP A 1 82 ? -6.317 11.657 -5.552 1.00 91.38 82 ASP A CA 1
ATOM 673 C C . ASP A 1 82 ? -7.336 11.114 -6.572 1.00 91.38 82 ASP A C 1
ATOM 675 O O . ASP A 1 82 ? -8.403 11.694 -6.780 1.00 91.38 82 ASP A O 1
ATOM 679 N N . HIS A 1 83 ? -7.075 9.935 -7.145 1.00 94.19 83 HIS A N 1
ATOM 680 C CA . HIS A 1 83 ? -7.969 9.274 -8.087 1.00 94.19 83 HIS A CA 1
ATOM 681 C C . HIS A 1 83 ? -9.126 8.581 -7.352 1.00 94.19 83 HIS A C 1
ATOM 683 O O . HIS A 1 83 ? -9.015 7.443 -6.885 1.00 94.19 83 HIS A O 1
ATOM 689 N N . ALA A 1 84 ? -10.280 9.254 -7.289 1.00 94.31 84 ALA A N 1
ATOM 690 C CA . ALA A 1 84 ? -11.466 8.793 -6.560 1.00 94.31 84 ALA A CA 1
ATOM 691 C C . ALA A 1 84 ? -11.895 7.351 -6.904 1.00 94.31 84 ALA A C 1
ATOM 693 O O . ALA A 1 84 ? -12.274 6.598 -6.004 1.00 94.31 84 ALA A O 1
ATOM 694 N N . ARG A 1 85 ? -11.764 6.943 -8.176 1.00 96.19 85 ARG A N 1
ATOM 695 C CA . ARG A 1 85 ? -12.105 5.590 -8.657 1.00 96.19 85 ARG A CA 1
ATOM 696 C C . ARG A 1 85 ? -11.351 4.462 -7.945 1.00 96.19 85 ARG A C 1
ATOM 698 O O . ARG A 1 85 ? -11.883 3.364 -7.839 1.00 96.19 85 ARG A O 1
ATOM 705 N N . TYR A 1 86 ? -10.149 4.723 -7.425 1.00 97.50 86 TYR A N 1
ATOM 706 C CA . TYR A 1 86 ? -9.332 3.702 -6.759 1.00 97.50 86 TYR A CA 1
ATOM 707 C C . TYR A 1 86 ? -9.490 3.684 -5.246 1.00 97.50 86 TYR A C 1
ATOM 709 O O . TYR A 1 86 ? -9.082 2.712 -4.613 1.00 97.50 86 TYR A O 1
ATOM 717 N N . LYS A 1 87 ? -10.120 4.703 -4.643 1.00 96.06 87 LYS A N 1
ATOM 718 C CA . LYS A 1 87 ? -10.208 4.828 -3.179 1.00 96.06 87 LYS A CA 1
ATOM 719 C C . LYS A 1 87 ? -10.787 3.592 -2.502 1.00 96.06 87 LYS A C 1
ATOM 721 O O . LYS A 1 87 ? -10.388 3.298 -1.387 1.00 96.06 87 LYS A O 1
ATOM 726 N N . ASN A 1 88 ? -11.689 2.862 -3.155 1.00 94.81 88 ASN A N 1
ATOM 727 C CA . ASN A 1 88 ? -12.279 1.630 -2.626 1.00 94.81 88 ASN A CA 1
ATOM 728 C C . ASN A 1 88 ? -11.970 0.390 -3.486 1.00 94.81 88 ASN A C 1
ATOM 730 O O . ASN A 1 88 ? -12.629 -0.636 -3.337 1.00 94.81 88 ASN A O 1
ATOM 734 N N . ASP A 1 89 ? -10.968 0.460 -4.368 1.00 97.06 89 ASP A N 1
ATOM 735 C CA . ASP A 1 89 ? -10.511 -0.696 -5.141 1.00 97.06 89 ASP A CA 1
ATOM 736 C C . ASP A 1 89 ? -9.650 -1.607 -4.252 1.00 97.06 89 ASP A C 1
ATOM 738 O O . ASP A 1 89 ? -8.628 -1.193 -3.698 1.00 97.06 89 ASP A O 1
ATOM 742 N N . ILE A 1 90 ? -10.040 -2.878 -4.124 1.00 95.75 90 ILE A N 1
ATOM 743 C CA . ILE A 1 90 ? -9.338 -3.853 -3.279 1.00 95.75 90 ILE A CA 1
ATOM 744 C C . ILE A 1 90 ? -7.868 -4.052 -3.681 1.00 95.75 90 ILE A C 1
ATOM 746 O O . ILE A 1 90 ? -7.037 -4.349 -2.819 1.00 95.75 90 ILE A O 1
ATOM 750 N N . ARG A 1 91 ? -7.524 -3.881 -4.964 1.00 97.75 91 ARG A N 1
ATOM 751 C CA . ARG A 1 91 ? -6.143 -3.961 -5.457 1.00 97.75 91 ARG A CA 1
ATOM 752 C C . ARG A 1 91 ? -5.314 -2.824 -4.876 1.00 97.75 91 ARG A C 1
ATOM 754 O O . ARG A 1 91 ? -4.221 -3.069 -4.377 1.00 97.75 91 ARG A O 1
ATOM 761 N N . TYR A 1 92 ? -5.872 -1.617 -4.847 1.00 98.00 92 TYR A N 1
ATOM 762 C CA . TYR A 1 92 ? -5.205 -0.451 -4.283 1.00 98.00 92 TYR A CA 1
ATOM 763 C C . TYR A 1 92 ? -5.011 -0.581 -2.770 1.00 98.00 92 TYR A C 1
ATOM 765 O O . TYR A 1 92 ? -3.925 -0.323 -2.254 1.00 98.00 92 TYR A O 1
ATOM 773 N N . ILE A 1 93 ? -6.024 -1.086 -2.059 1.00 97.88 93 ILE A N 1
ATOM 774 C CA . ILE A 1 93 ? -5.922 -1.332 -0.612 1.00 97.88 93 ILE A CA 1
ATOM 775 C C . ILE A 1 93 ? -4.846 -2.372 -0.290 1.00 97.88 93 ILE A C 1
ATOM 777 O O . ILE A 1 93 ? -4.120 -2.219 0.688 1.00 97.88 93 ILE A O 1
ATOM 781 N N . ARG A 1 94 ? -4.682 -3.405 -1.124 1.00 97.12 94 ARG A N 1
ATOM 782 C CA . ARG A 1 94 ? -3.584 -4.370 -0.961 1.00 97.12 94 ARG A CA 1
ATOM 783 C C . ARG A 1 94 ? -2.212 -3.716 -1.096 1.00 97.12 94 ARG A C 1
ATOM 785 O O . ARG A 1 94 ? -1.353 -4.014 -0.275 1.00 97.12 94 ARG A O 1
ATOM 792 N N . LEU A 1 95 ? -2.018 -2.827 -2.072 1.00 97.94 95 LEU A N 1
ATOM 793 C CA . LEU A 1 95 ? -0.750 -2.107 -2.239 1.00 97.94 95 LEU A CA 1
ATOM 794 C C . LEU A 1 95 ? -0.452 -1.211 -1.031 1.00 97.94 95 LEU A C 1
ATOM 796 O O . LEU A 1 95 ? 0.663 -1.217 -0.522 1.00 97.94 95 LEU A O 1
ATOM 800 N N . TRP A 1 96 ? -1.460 -0.517 -0.503 1.00 98.12 96 TRP A N 1
ATOM 801 C CA . TRP A 1 96 ? -1.314 0.263 0.727 1.00 98.12 96 TRP A CA 1
ATOM 802 C C . TRP A 1 96 ? -0.943 -0.580 1.949 1.00 98.12 96 TRP A C 1
ATOM 804 O O . TRP A 1 96 ? -0.118 -0.153 2.751 1.00 98.12 96 TRP A O 1
ATOM 814 N N . ILE A 1 97 ? -1.520 -1.776 2.094 1.00 97.00 97 ILE A N 1
ATOM 815 C CA . ILE A 1 97 ? -1.165 -2.699 3.182 1.00 97.00 97 ILE A CA 1
ATOM 816 C C . ILE A 1 97 ? 0.271 -3.205 3.007 1.00 97.00 97 ILE A C 1
ATOM 818 O O . ILE A 1 97 ? 1.039 -3.175 3.961 1.00 97.00 97 ILE A O 1
ATOM 822 N N . GLN A 1 98 ? 0.668 -3.587 1.788 1.00 96.38 98 GLN A N 1
ATOM 823 C CA . GLN A 1 98 ? 2.056 -3.965 1.502 1.00 96.38 98 GLN A CA 1
ATOM 824 C C . GLN A 1 98 ? 3.039 -2.822 1.787 1.00 96.38 98 GLN A C 1
ATOM 826 O O . GLN A 1 98 ? 4.146 -3.070 2.253 1.00 96.38 98 GLN A O 1
ATOM 831 N N . TYR A 1 99 ? 2.646 -1.575 1.519 1.00 97.62 99 TYR A N 1
ATOM 832 C CA . TYR A 1 99 ? 3.441 -0.400 1.867 1.00 97.62 99 TYR A CA 1
ATOM 833 C C . TYR A 1 99 ? 3.543 -0.221 3.387 1.00 97.62 99 TYR A C 1
ATOM 835 O O . TYR A 1 99 ? 4.634 0.004 3.907 1.00 97.62 99 TYR A O 1
ATOM 843 N N . ALA A 1 100 ? 2.428 -0.388 4.108 1.00 96.25 100 ALA A N 1
ATOM 844 C CA . ALA A 1 100 ? 2.398 -0.325 5.566 1.00 96.25 100 ALA A CA 1
ATOM 845 C C . ALA A 1 100 ? 3.343 -1.356 6.214 1.00 96.25 100 ALA A C 1
ATOM 847 O O . ALA A 1 100 ? 4.037 -1.021 7.169 1.00 96.25 100 ALA A O 1
ATOM 848 N N . ASP A 1 101 ? 3.440 -2.568 5.658 1.00 93.50 101 ASP A N 1
ATOM 849 C CA . ASP A 1 101 ? 4.345 -3.623 6.144 1.00 93.50 101 ASP A CA 1
ATOM 850 C C . ASP A 1 101 ? 5.842 -3.260 6.036 1.00 93.50 101 ASP A C 1
ATOM 852 O O . ASP A 1 101 ? 6.682 -3.918 6.652 1.00 93.50 101 ASP A O 1
ATOM 856 N N . LEU A 1 102 ? 6.198 -2.245 5.237 1.00 94.12 102 LEU A N 1
ATOM 857 C CA . LEU A 1 102 ? 7.585 -1.827 4.999 1.00 94.12 102 LEU A CA 1
ATOM 858 C C . LEU A 1 102 ? 7.982 -0.543 5.735 1.00 94.12 102 LEU A C 1
ATOM 860 O O . LEU A 1 102 ? 9.167 -0.210 5.758 1.00 94.12 102 LEU A O 1
ATOM 864 N N . VAL A 1 103 ? 7.031 0.188 6.320 1.00 94.62 103 VAL A N 1
ATOM 865 C CA . VAL A 1 103 ? 7.331 1.399 7.098 1.00 94.62 103 VAL A CA 1
ATOM 866 C C . VAL A 1 103 ? 7.557 1.067 8.571 1.00 94.62 103 VAL A C 1
ATOM 868 O O . VAL A 1 103 ? 7.054 0.079 9.098 1.00 94.62 103 VAL A O 1
ATOM 871 N N . SER A 1 104 ? 8.271 1.943 9.276 1.00 93.38 104 SER A N 1
ATOM 872 C CA . SER A 1 104 ? 8.526 1.793 10.714 1.00 93.38 104 SER A CA 1
ATOM 873 C C . SER A 1 104 ? 7.270 1.940 11.578 1.00 93.38 104 SER A C 1
ATOM 875 O O . SER A 1 104 ? 7.206 1.376 12.667 1.00 93.38 104 SER A O 1
ATOM 877 N N . ASN A 1 105 ? 6.275 2.701 11.114 1.00 93.75 105 ASN A N 1
ATOM 878 C CA . ASN A 1 105 ? 5.071 3.002 11.881 1.00 93.75 105 ASN A CA 1
ATOM 879 C C . ASN A 1 105 ? 3.789 2.776 11.050 1.00 93.75 105 ASN A C 1
ATOM 881 O O . ASN A 1 105 ? 3.148 3.738 10.614 1.00 93.75 105 ASN A O 1
ATOM 885 N N . PRO A 1 106 ? 3.380 1.511 10.825 1.00 95.44 106 PRO A N 1
ATOM 886 C CA . PRO A 1 106 ? 2.230 1.170 9.982 1.00 95.44 106 PRO A CA 1
ATOM 887 C C . PRO A 1 106 ? 0.914 1.809 10.442 1.00 95.44 106 PRO A C 1
ATOM 889 O O . PRO A 1 106 ? 0.044 2.092 9.618 1.00 95.44 106 PRO A O 1
ATOM 892 N N . LYS A 1 107 ? 0.754 2.096 11.743 1.00 94.50 107 LYS A N 1
ATOM 893 C CA . LYS A 1 107 ? -0.467 2.723 12.281 1.00 94.50 107 LYS A CA 1
ATOM 894 C C . LYS A 1 107 ? -0.751 4.090 11.643 1.00 94.50 107 LYS A C 1
ATOM 896 O O . LYS A 1 107 ? -1.916 4.445 11.462 1.00 94.50 107 LYS A O 1
ATOM 901 N N . ASP A 1 108 ? 0.296 4.835 11.282 1.00 96.25 108 ASP A N 1
ATOM 902 C CA . ASP A 1 108 ? 0.168 6.165 10.688 1.00 96.25 108 ASP A CA 1
ATOM 903 C C . ASP A 1 108 ? -0.351 6.062 9.251 1.00 96.25 108 ASP A C 1
ATOM 905 O O . ASP A 1 108 ? -1.156 6.893 8.833 1.00 96.25 108 ASP A O 1
ATOM 909 N N . ILE A 1 109 ? 0.007 4.988 8.534 1.00 97.38 109 ILE A N 1
ATOM 910 C CA . ILE A 1 109 ? -0.541 4.683 7.208 1.00 97.38 109 ILE A CA 1
ATOM 911 C C . ILE A 1 109 ? -2.043 4.428 7.308 1.00 97.38 109 ILE A C 1
ATOM 913 O O . ILE A 1 109 ? -2.822 5.073 6.613 1.00 97.38 109 ILE A O 1
ATOM 917 N N . PHE A 1 110 ? -2.490 3.561 8.220 1.00 96.94 110 PHE A N 1
ATOM 918 C CA . PHE A 1 110 ? -3.925 3.301 8.386 1.00 96.94 110 PHE A CA 1
ATOM 919 C C . PHE A 1 110 ? -4.708 4.541 8.841 1.00 96.94 110 PHE A C 1
ATOM 921 O O . PHE A 1 110 ? -5.826 4.768 8.371 1.00 96.94 110 PHE A O 1
ATOM 928 N N . LYS A 1 111 ? -4.114 5.389 9.692 1.00 96.00 111 LYS A N 1
ATOM 929 C CA . LYS A 1 111 ? -4.695 6.686 10.067 1.00 96.00 111 LYS A CA 1
ATOM 930 C C . LYS A 1 111 ? -4.838 7.609 8.853 1.00 96.00 111 LYS A C 1
ATOM 932 O O . LYS A 1 111 ? -5.910 8.184 8.665 1.00 96.00 111 LYS A O 1
ATOM 937 N N . PHE A 1 112 ? -3.799 7.717 8.024 1.00 96.81 112 PHE A N 1
ATOM 938 C CA . PHE A 1 112 ? -3.819 8.505 6.791 1.00 96.81 112 PHE A CA 1
ATOM 939 C C . PHE A 1 112 ? -4.909 8.017 5.829 1.00 96.81 112 PHE A C 1
ATOM 941 O O . PHE A 1 112 ? -5.706 8.818 5.340 1.00 96.81 112 PHE A O 1
ATOM 948 N N . LEU A 1 113 ? -4.995 6.705 5.598 1.00 96.94 113 LEU A N 1
ATOM 949 C CA . LEU A 1 113 ? -6.012 6.100 4.735 1.00 96.94 113 LEU A CA 1
ATOM 950 C C . LEU A 1 113 ? -7.426 6.416 5.219 1.00 96.94 113 LEU A C 1
ATOM 952 O O . LEU A 1 113 ? -8.260 6.872 4.435 1.00 96.94 113 LEU A O 1
ATOM 956 N N . TYR A 1 114 ? -7.668 6.256 6.522 1.00 95.44 114 TYR A N 1
ATOM 957 C CA . TYR A 1 114 ? -8.955 6.570 7.130 1.00 95.44 114 TYR A CA 1
ATOM 958 C C . TYR A 1 114 ? -9.333 8.046 6.949 1.00 95.44 114 TYR A C 1
ATOM 960 O O . TYR A 1 114 ? -10.447 8.348 6.526 1.00 95.44 114 TYR A O 1
ATOM 968 N N . GLN A 1 115 ? -8.402 8.970 7.214 1.00 96.25 115 GLN A N 1
ATOM 969 C CA . GLN A 1 115 ? -8.630 10.415 7.068 1.00 96.25 115 GLN A CA 1
ATOM 970 C C . GLN A 1 115 ? -8.938 10.822 5.619 1.00 96.25 115 GLN A C 1
ATOM 972 O O . GLN A 1 115 ? -9.752 11.714 5.393 1.00 96.25 115 GLN A O 1
ATOM 977 N N . ASN A 1 116 ? -8.344 10.139 4.638 1.00 96.12 116 ASN A N 1
ATOM 978 C CA . ASN A 1 116 ? -8.532 10.423 3.212 1.00 96.12 116 ASN A CA 1
ATOM 979 C C . ASN A 1 116 ? -9.682 9.631 2.562 1.00 96.12 116 ASN A C 1
ATOM 981 O O . ASN A 1 116 ? -9.898 9.734 1.344 1.00 96.12 116 ASN A O 1
ATOM 985 N N . LYS A 1 117 ? -10.433 8.862 3.364 1.00 95.12 117 LYS A N 1
ATOM 986 C CA . LYS A 1 117 ? -11.518 7.971 2.921 1.00 95.12 117 LYS A CA 1
ATOM 987 C C . LYS A 1 117 ? -11.050 6.941 1.883 1.00 95.12 117 LYS A C 1
ATOM 989 O O . LYS A 1 117 ? -11.765 6.627 0.933 1.00 95.12 117 LYS A O 1
ATOM 994 N N . ILE A 1 118 ? -9.829 6.434 2.049 1.00 96.69 118 ILE A N 1
ATOM 995 C CA . ILE A 1 118 ? -9.255 5.362 1.231 1.00 96.69 118 ILE A CA 1
ATOM 996 C C . ILE A 1 118 ? -9.485 4.038 1.966 1.00 96.69 118 ILE A C 1
ATOM 998 O O . ILE A 1 118 ? -9.084 3.875 3.114 1.00 96.69 118 ILE A O 1
ATOM 1002 N N . GLY A 1 119 ? -10.151 3.091 1.313 1.00 94.19 119 GLY A N 1
ATOM 1003 C CA . GLY A 1 119 ? -10.474 1.770 1.851 1.00 94.19 119 GLY A CA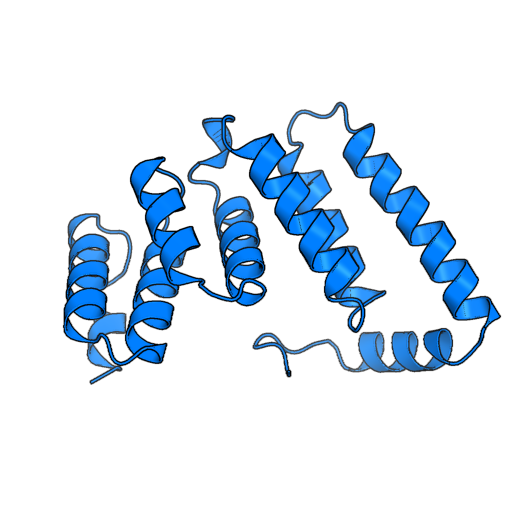 1
ATOM 1004 C C . GLY A 1 119 ? -11.686 1.753 2.773 1.00 94.19 119 GLY A C 1
ATOM 1005 O O . GLY A 1 119 ? -11.993 0.711 3.345 1.00 94.19 119 GLY A O 1
ATOM 1006 N N . GLU A 1 120 ? -12.406 2.870 2.893 1.00 91.19 120 GLU A N 1
ATOM 1007 C CA . GLU A 1 120 ? -13.555 3.015 3.792 1.00 91.19 120 GLU A CA 1
ATOM 1008 C C . GLU A 1 120 ? -14.672 1.995 3.501 1.00 91.19 120 GLU A C 1
ATOM 1010 O O . GLU A 1 120 ? -15.402 1.587 4.405 1.00 91.19 120 GLU A O 1
ATOM 1015 N N . ASN A 1 121 ? -14.784 1.542 2.249 1.00 90.69 121 ASN A N 1
ATOM 1016 C CA . ASN A 1 121 ? -15.734 0.511 1.840 1.00 90.69 121 ASN A CA 1
ATOM 1017 C C . ASN A 1 121 ? -15.126 -0.882 1.665 1.00 90.69 121 ASN A C 1
ATOM 1019 O O . ASN A 1 121 ? -15.805 -1.776 1.162 1.00 90.69 121 ASN A O 1
ATOM 1023 N N . VAL A 1 122 ? -13.878 -1.089 2.081 1.00 92.62 122 VAL A N 1
ATOM 1024 C CA . VAL A 1 122 ? -13.139 -2.329 1.841 1.00 92.62 122 VAL A CA 1
ATOM 1025 C C . VAL A 1 122 ? -12.854 -3.030 3.163 1.00 92.62 122 VAL A C 1
ATOM 1027 O O . VAL A 1 122 ? -12.120 -2.541 4.012 1.00 92.62 122 VAL A O 1
ATOM 1030 N N . SER A 1 123 ? -13.388 -4.236 3.321 1.00 91.25 123 SER A N 1
ATOM 1031 C CA . SER A 1 123 ? -13.212 -5.077 4.514 1.00 91.25 123 SER A CA 1
ATOM 1032 C C . SER A 1 123 ? -11.748 -5.290 4.906 1.00 91.25 123 SER A C 1
ATOM 1034 O O . SER A 1 123 ? -11.375 -5.190 6.075 1.00 91.25 123 SER A O 1
ATOM 1036 N N . LEU A 1 124 ? -10.910 -5.523 3.896 1.00 91.75 124 LEU A N 1
ATOM 1037 C CA . LEU A 1 124 ? -9.484 -5.779 4.031 1.00 91.75 124 LEU A CA 1
ATOM 1038 C C . LEU A 1 124 ? -8.742 -4.628 4.725 1.00 91.75 124 LEU A C 1
ATOM 1040 O O . LEU A 1 124 ? -7.811 -4.890 5.481 1.00 91.75 124 LEU A O 1
ATOM 1044 N N . PHE A 1 125 ? -9.173 -3.381 4.509 1.00 95.25 125 PHE A N 1
ATOM 1045 C CA . PHE A 1 125 ? -8.596 -2.213 5.173 1.00 95.25 125 PHE A CA 1
ATOM 1046 C C . PHE A 1 125 ? -8.771 -2.304 6.695 1.00 95.25 125 PHE A C 1
ATOM 1048 O O . PHE A 1 125 ? -7.796 -2.193 7.436 1.00 95.25 125 PHE A O 1
ATOM 1055 N N . TYR A 1 126 ? -9.992 -2.577 7.164 1.00 94.62 126 TYR A N 1
ATOM 1056 C CA . TYR A 1 126 ? -10.286 -2.666 8.595 1.00 94.62 126 TYR A CA 1
ATOM 1057 C C . TYR A 1 126 ? -9.598 -3.858 9.263 1.00 94.62 126 TYR A C 1
ATOM 1059 O O . TYR A 1 126 ? -9.091 -3.720 10.373 1.00 94.62 126 TYR A O 1
ATOM 1067 N N . VAL A 1 127 ? -9.538 -5.006 8.580 1.00 92.19 127 VAL A N 1
ATOM 1068 C CA . VAL A 1 127 ? -8.821 -6.191 9.081 1.00 92.19 127 VAL A CA 1
ATOM 1069 C C . VAL A 1 127 ? -7.326 -5.903 9.220 1.00 92.19 127 VAL A C 1
ATOM 1071 O O . VAL A 1 127 ? -6.748 -6.202 10.260 1.00 92.19 127 VAL A O 1
ATOM 1074 N N . GLY A 1 128 ? -6.703 -5.289 8.209 1.00 93.94 128 GLY A N 1
ATOM 1075 C CA . GLY A 1 128 ? -5.292 -4.901 8.277 1.00 93.94 128 GLY A CA 1
ATOM 1076 C C . GLY A 1 128 ? -5.021 -3.895 9.396 1.00 93.94 128 GLY A C 1
ATOM 1077 O O . GLY A 1 128 ? -4.063 -4.052 10.149 1.00 93.94 128 GLY A O 1
ATOM 1078 N N . TRP A 1 129 ? -5.899 -2.902 9.558 1.00 96.00 129 TRP A N 1
ATOM 1079 C CA . TRP A 1 129 ? -5.749 -1.886 10.597 1.00 96.00 129 TRP A CA 1
ATOM 1080 C C . TRP A 1 129 ? -5.850 -2.480 12.003 1.00 96.00 129 TRP A C 1
ATOM 1082 O O . TRP A 1 129 ? -5.005 -2.203 12.856 1.00 96.00 129 TRP A O 1
ATOM 1092 N N . ALA A 1 130 ? -6.862 -3.311 12.247 1.00 94.12 130 ALA A N 1
ATOM 1093 C CA . ALA A 1 130 ? -7.036 -3.959 13.536 1.00 94.12 130 ALA A CA 1
ATOM 1094 C C . ALA A 1 130 ? -5.860 -4.892 13.856 1.00 94.12 130 ALA A C 1
ATOM 1096 O O . ALA A 1 130 ? -5.322 -4.808 14.955 1.00 94.12 130 ALA A O 1
ATOM 1097 N N . TRP A 1 131 ? -5.381 -5.665 12.875 1.00 93.75 131 TRP A N 1
ATOM 1098 C CA . TRP A 1 131 ? -4.202 -6.519 13.037 1.00 93.75 131 TRP A CA 1
ATOM 1099 C C . TRP A 1 131 ? -2.946 -5.727 13.434 1.00 93.75 131 TRP A C 1
ATOM 1101 O O . TRP A 1 131 ? -2.215 -6.133 14.336 1.00 93.75 131 TRP A O 1
ATOM 1111 N N . VAL A 1 132 ? -2.705 -4.563 12.816 1.00 94.56 132 VAL A N 1
ATOM 1112 C CA . VAL A 1 132 ? -1.591 -3.686 13.217 1.00 94.56 132 VAL A CA 1
ATOM 1113 C C . VAL A 1 132 ? -1.755 -3.225 14.662 1.00 94.56 132 VAL A C 1
ATOM 1115 O O . VAL A 1 132 ? -0.798 -3.281 15.429 1.00 94.56 132 VAL A O 1
ATOM 1118 N N . LEU A 1 133 ? -2.957 -2.811 15.068 1.00 94.44 133 LEU A N 1
ATOM 1119 C CA . LEU A 1 133 ? -3.216 -2.382 16.445 1.00 94.44 133 LEU A CA 1
ATOM 1120 C C . LEU A 1 133 ? -3.024 -3.523 17.457 1.00 94.44 133 LEU A C 1
ATOM 1122 O O . LEU A 1 133 ? -2.434 -3.295 18.511 1.00 94.44 133 LEU A O 1
ATOM 1126 N N . GLU A 1 134 ? -3.460 -4.740 17.131 1.00 93.12 134 GLU A N 1
ATOM 1127 C CA . GLU A 1 134 ? -3.241 -5.946 17.943 1.00 93.12 134 GLU A CA 1
ATOM 1128 C C . GLU A 1 134 ? -1.755 -6.277 18.081 1.00 93.12 134 GLU A C 1
ATOM 1130 O O . GLU A 1 134 ? -1.292 -6.538 19.187 1.00 93.12 134 GLU A O 1
ATOM 1135 N N . SER A 1 135 ? -0.986 -6.188 16.989 1.00 92.25 135 SER A N 1
ATOM 1136 C CA . SER A 1 135 ? 0.468 -6.419 17.008 1.00 92.25 135 SER A CA 1
ATOM 1137 C C . SER A 1 135 ? 1.221 -5.438 17.918 1.00 92.25 135 SER A C 1
ATOM 1139 O O . SER A 1 135 ? 2.314 -5.734 18.392 1.00 92.25 135 SER A O 1
ATOM 1141 N N . MET A 1 136 ? 0.606 -4.285 18.203 1.00 92.25 136 MET A N 1
ATOM 1142 C CA . MET A 1 136 ? 1.095 -3.264 19.130 1.00 92.25 136 MET A CA 1
ATOM 1143 C C . MET A 1 136 ? 0.470 -3.378 20.534 1.00 92.25 136 MET A C 1
ATOM 1145 O O . MET A 1 136 ? 0.552 -2.428 21.312 1.00 92.25 136 MET A O 1
ATOM 1149 N N . ALA A 1 137 ? -0.211 -4.487 20.846 1.00 93.44 137 ALA A N 1
ATOM 1150 C CA . ALA A 1 137 ? -0.967 -4.722 22.081 1.00 93.44 137 ALA A CA 1
ATOM 1151 C C . ALA A 1 137 ? -2.086 -3.694 22.369 1.00 93.44 137 ALA A C 1
ATOM 1153 O O . ALA A 1 137 ? -2.571 -3.577 23.496 1.00 93.44 137 ALA A O 1
ATOM 1154 N N . ASN A 1 138 ? -2.555 -2.956 21.356 1.00 92.94 138 ASN A N 1
ATOM 1155 C CA . ASN A 1 138 ? -3.631 -1.971 21.487 1.00 92.94 138 ASN A CA 1
ATOM 1156 C C . ASN A 1 138 ? -5.004 -2.581 21.161 1.00 92.94 138 ASN A C 1
ATOM 1158 O O . ASN A 1 138 ? -5.719 -2.149 20.249 1.00 92.94 138 ASN A O 1
ATOM 1162 N N . TYR A 1 139 ? -5.383 -3.600 21.932 1.00 92.50 139 TYR A N 1
ATOM 1163 C CA . TYR A 1 139 ? -6.604 -4.382 21.717 1.00 92.50 139 TYR A CA 1
ATOM 1164 C C . TYR A 1 139 ? -7.884 -3.543 21.813 1.00 92.50 139 TYR A C 1
ATOM 1166 O O . TYR A 1 139 ? -8.835 -3.759 21.064 1.00 92.50 139 TYR A O 1
ATOM 1174 N N . ALA A 1 140 ? -7.901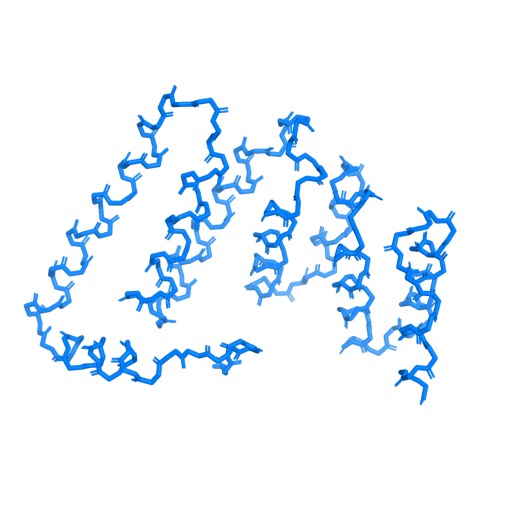 -2.530 22.686 1.00 93.75 140 ALA A N 1
ATOM 1175 C CA . ALA A 1 140 ? -9.051 -1.644 22.842 1.00 93.75 140 ALA A CA 1
ATOM 1176 C C . ALA A 1 140 ? -9.356 -0.856 21.555 1.00 93.75 140 ALA A C 1
ATOM 1178 O O . ALA A 1 140 ? -10.519 -0.712 21.173 1.00 93.75 140 ALA A O 1
ATOM 1179 N N . GLN A 1 141 ? -8.327 -0.351 20.863 1.00 92.81 141 GLN A N 1
ATOM 1180 C CA . GLN A 1 141 ? -8.519 0.330 19.580 1.00 92.81 141 GLN A CA 1
ATOM 1181 C C . GLN A 1 141 ? -8.791 -0.661 18.447 1.00 92.81 141 GLN A C 1
ATOM 1183 O O . GLN A 1 141 ? -9.655 -0.385 17.617 1.00 92.81 141 GLN A O 1
ATOM 1188 N N . ALA A 1 142 ? -8.129 -1.824 18.433 1.00 92.56 142 ALA A N 1
ATOM 1189 C CA . ALA A 1 142 ? -8.408 -2.874 17.452 1.00 92.56 142 ALA A CA 1
ATOM 1190 C C . ALA A 1 142 ? -9.885 -3.298 17.481 1.00 92.56 142 ALA A C 1
ATOM 1192 O O . ALA A 1 142 ? -10.552 -3.333 16.446 1.00 92.56 142 ALA A O 1
ATOM 1193 N N . HIS A 1 143 ? -10.442 -3.494 18.680 1.00 90.69 143 HIS A N 1
ATOM 1194 C CA . HIS A 1 143 ? -11.854 -3.818 18.856 1.00 90.69 143 HIS A CA 1
ATOM 1195 C C . HIS A 1 143 ? -12.779 -2.733 18.284 1.00 90.69 143 HIS A C 1
ATOM 1197 O O . HIS A 1 143 ? -13.725 -3.042 17.558 1.00 90.69 143 HIS A O 1
ATOM 1203 N N . LYS A 1 144 ? -12.476 -1.448 18.523 1.00 92.88 144 LYS A N 1
ATOM 1204 C CA . LYS A 1 144 ? -13.229 -0.328 17.929 1.00 92.88 144 LYS A CA 1
ATOM 1205 C C . LYS A 1 144 ? -13.170 -0.339 16.401 1.00 92.88 144 LYS A C 1
ATOM 1207 O O . LYS A 1 144 ? -14.168 -0.026 15.755 1.00 92.88 144 LYS A O 1
ATOM 1212 N N . VAL A 1 145 ? -12.024 -0.682 15.814 1.00 92.75 145 VAL A N 1
ATOM 1213 C CA . VAL A 1 145 ? -11.870 -0.797 14.356 1.00 92.75 145 VAL A CA 1
ATOM 1214 C C . VAL A 1 145 ? -12.734 -1.933 13.803 1.00 92.75 145 VAL A C 1
ATOM 1216 O O . VAL A 1 145 ? -13.427 -1.725 12.807 1.00 92.75 145 VAL A O 1
ATOM 1219 N N . TYR A 1 146 ? -12.775 -3.089 14.466 1.00 87.25 146 TYR A N 1
ATOM 1220 C CA . TYR A 1 146 ? -13.646 -4.194 14.056 1.00 87.25 146 TYR A CA 1
ATOM 1221 C C . TYR A 1 146 ? -15.133 -3.850 14.145 1.00 87.25 146 TYR A C 1
ATOM 1223 O O . TYR A 1 146 ? -15.870 -4.122 13.200 1.00 87.25 146 TYR A O 1
ATOM 1231 N N . LEU A 1 147 ? -15.569 -3.199 15.228 1.00 88.06 147 LEU A N 1
ATOM 1232 C CA . LEU A 1 147 ? -16.956 -2.742 15.364 1.00 88.06 147 LEU A CA 1
ATOM 1233 C C . LEU A 1 147 ? -17.344 -1.746 14.263 1.00 88.06 147 LEU A C 1
ATOM 1235 O O . LEU A 1 147 ? -18.453 -1.789 13.740 1.00 88.06 147 LEU A O 1
ATOM 1239 N N . LYS A 1 148 ? -16.426 -0.865 13.854 1.00 86.56 148 LYS A N 1
ATOM 1240 C CA . LYS A 1 148 ? -16.663 0.017 12.700 1.00 86.56 148 LYS A CA 1
ATOM 1241 C C . LYS A 1 148 ? -16.810 -0.766 11.397 1.00 86.56 148 LYS A C 1
ATOM 1243 O O . LYS A 1 148 ? -17.594 -0.373 10.538 1.00 86.56 148 LYS A O 1
ATOM 1248 N N . ALA A 1 149 ? -16.058 -1.852 11.236 1.00 84.75 149 ALA A N 1
ATOM 1249 C CA . ALA A 1 149 ? -16.135 -2.693 10.050 1.00 84.75 149 ALA A CA 1
ATOM 1250 C C . ALA A 1 149 ? -17.475 -3.438 9.956 1.00 84.75 149 ALA A C 1
ATOM 1252 O O . ALA A 1 149 ? -18.002 -3.587 8.856 1.00 84.75 149 ALA A O 1
ATOM 1253 N N . THR A 1 150 ? -18.039 -3.876 11.087 1.00 79.19 150 THR A N 1
ATOM 1254 C CA . THR A 1 150 ? -19.348 -4.549 11.133 1.00 79.19 150 THR A CA 1
ATOM 1255 C C . THR A 1 150 ? -20.507 -3.578 10.957 1.00 79.19 150 THR A C 1
ATOM 1257 O O . THR A 1 150 ? -21.408 -3.874 10.190 1.00 79.19 150 THR A O 1
ATOM 1260 N N . GLN A 1 151 ? -20.461 -2.392 11.575 1.00 76.31 151 GLN A N 1
ATOM 1261 C CA . GLN A 1 151 ? -21.491 -1.351 11.396 1.00 76.31 151 GLN A CA 1
ATOM 1262 C C . GLN A 1 151 ? -21.646 -0.893 9.942 1.00 76.31 151 GLN A C 1
ATOM 1264 O O . GLN A 1 151 ? -22.679 -0.356 9.563 1.00 76.31 151 GLN A O 1
ATOM 1269 N N . LYS A 1 152 ? -20.598 -1.067 9.135 1.00 71.50 152 LYS A N 1
ATOM 1270 C CA . LYS A 1 152 ? -20.593 -0.729 7.712 1.00 71.50 152 LYS A CA 1
ATOM 1271 C C . LYS A 1 152 ? -20.853 -1.939 6.802 1.00 71.50 152 LYS A C 1
ATOM 1273 O O . LYS A 1 152 ? -20.628 -1.825 5.598 1.00 71.50 152 LYS A O 1
ATOM 1278 N N . ASP A 1 153 ? -21.225 -3.093 7.361 1.00 68.56 153 ASP A N 1
ATOM 1279 C CA . ASP A 1 153 ? -21.377 -4.381 6.664 1.00 68.56 153 ASP A CA 1
ATOM 1280 C C . ASP A 1 153 ? -20.132 -4.807 5.866 1.00 68.56 153 ASP A C 1
ATOM 1282 O O . ASP A 1 153 ? -20.206 -5.489 4.844 1.00 68.56 153 ASP A O 1
ATOM 1286 N N . LYS A 1 154 ? -18.941 -4.381 6.305 1.00 64.25 154 LYS A N 1
ATOM 1287 C CA . LYS A 1 154 ? -17.688 -4.658 5.590 1.00 64.25 154 LYS A CA 1
ATOM 1288 C C . LYS A 1 154 ? -17.077 -5.981 6.021 1.00 64.25 154 LYS A C 1
ATOM 1290 O O . LYS A 1 154 ? -16.485 -6.656 5.191 1.00 64.25 154 LYS A O 1
ATOM 1295 N N . VAL A 1 155 ? -17.200 -6.395 7.280 1.00 57.25 155 VAL A N 1
ATOM 1296 C CA . VAL A 1 155 ? -16.639 -7.671 7.763 1.00 57.25 155 VAL A CA 1
ATOM 1297 C C . VAL A 1 155 ? -17.736 -8.482 8.459 1.00 57.25 155 VAL A C 1
ATOM 1299 O O . VAL A 1 155 ? -18.389 -7.935 9.345 1.00 57.25 155 VAL A O 1
ATOM 1302 N N . PRO A 1 156 ? -17.944 -9.771 8.116 1.00 54.97 156 PRO A N 1
ATOM 1303 C CA . PRO A 1 156 ? -18.898 -10.610 8.832 1.00 54.97 156 PRO A CA 1
ATOM 1304 C C . PRO A 1 156 ? -18.447 -10.806 10.285 1.00 54.97 156 PRO A C 1
ATOM 1306 O O . PRO A 1 156 ? -17.291 -11.160 10.540 1.00 54.97 156 PRO A O 1
ATOM 1309 N N . ALA A 1 157 ? -19.376 -10.614 11.227 1.00 52.09 157 ALA A N 1
ATOM 1310 C CA . ALA A 1 157 ? -19.138 -10.653 12.676 1.00 52.09 157 ALA A CA 1
ATOM 1311 C C . ALA A 1 157 ? -18.412 -11.927 13.162 1.00 52.09 157 ALA A C 1
ATOM 1313 O O . ALA A 1 157 ? -17.683 -11.894 14.151 1.00 52.09 157 ALA A O 1
ATOM 1314 N N . ILE A 1 158 ? -18.538 -13.030 12.417 1.00 44.03 158 ILE A N 1
ATOM 1315 C CA . ILE A 1 158 ? -17.964 -14.346 12.727 1.00 44.03 158 ILE A CA 1
ATOM 1316 C C . ILE A 1 158 ? -16.427 -14.306 12.837 1.00 44.03 158 ILE A C 1
ATOM 1318 O O . ILE A 1 158 ? -15.864 -14.999 13.680 1.00 44.03 158 ILE A O 1
ATOM 1322 N N . LYS A 1 159 ? -15.721 -13.462 12.064 1.00 46.56 159 LYS A N 1
ATOM 1323 C CA . LYS A 1 159 ? -14.245 -13.388 12.142 1.00 46.56 159 LYS A CA 1
ATOM 1324 C C . LYS A 1 159 ? -13.718 -12.754 13.434 1.00 46.56 159 LYS A C 1
ATOM 1326 O O . LYS A 1 159 ? -12.563 -12.979 13.771 1.00 46.56 159 LYS A O 1
ATOM 1331 N N . ILE A 1 160 ? -14.545 -11.991 14.151 1.00 49.38 160 ILE A N 1
ATOM 1332 C CA . ILE A 1 160 ? -14.133 -11.257 15.359 1.00 49.38 160 ILE A CA 1
ATOM 1333 C C . ILE A 1 160 ? -14.135 -12.181 16.591 1.00 49.38 160 ILE A C 1
ATOM 1335 O O . ILE A 1 160 ? -13.403 -11.940 17.545 1.00 49.38 160 ILE A O 1
ATOM 1339 N N . SER A 1 161 ? -14.910 -13.273 16.567 1.00 41.25 161 SER A N 1
ATOM 1340 C CA . SER A 1 161 ? -15.058 -14.176 17.717 1.00 41.25 161 SER A CA 1
ATOM 1341 C C . SER A 1 161 ? -13.921 -15.195 17.877 1.00 41.25 161 SER A C 1
ATOM 1343 O O . SER A 1 161 ? -13.848 -15.833 18.920 1.00 41.25 161 SER A O 1
ATOM 1345 N N . VAL A 1 162 ? -13.044 -15.354 16.877 1.00 42.44 162 VAL A N 1
ATOM 1346 C CA . V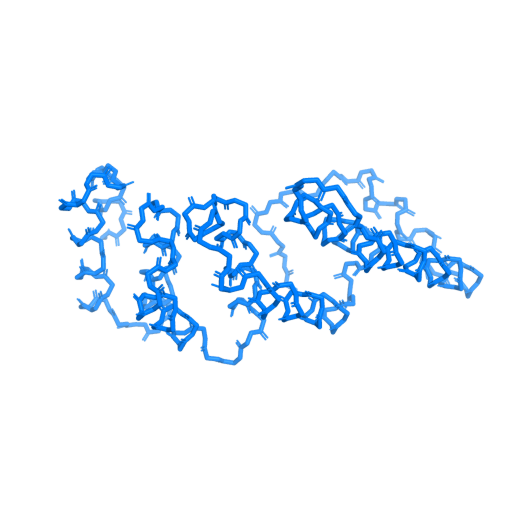AL A 1 162 ? -11.966 -16.374 16.863 1.00 42.44 162 VAL A CA 1
ATOM 1347 C C . VAL A 1 162 ? -10.597 -15.792 17.261 1.00 42.44 162 VAL A C 1
ATOM 1349 O O . VAL A 1 162 ? -9.587 -16.482 17.207 1.00 42.44 162 VAL A O 1
ATOM 1352 N N . MET A 1 163 ? -10.543 -14.510 17.634 1.00 48.09 163 MET A N 1
ATOM 1353 C CA . MET A 1 163 ? -9.317 -13.815 18.064 1.00 48.09 163 MET A CA 1
ATOM 1354 C C . MET A 1 163 ? -9.334 -13.432 19.556 1.00 48.09 163 MET A C 1
ATOM 1356 O O . MET A 1 163 ? -8.520 -12.617 19.983 1.00 48.09 163 MET A O 1
ATOM 1360 N N . ARG A 1 164 ? -10.276 -13.983 20.332 1.00 40.47 164 ARG A N 1
ATOM 1361 C CA . ARG A 1 164 ? -10.285 -13.893 21.799 1.00 40.47 164 ARG A CA 1
ATOM 1362 C C . ARG A 1 164 ? -9.558 -15.073 22.419 1.00 40.47 164 ARG A C 1
ATOM 1364 O O . ARG A 1 164 ? -9.710 -16.184 21.868 1.00 40.47 164 ARG A O 1
#

Foldseek 3Di:
DDDPDDDDVVLVVVLVVLVVDPVSVVVLVVVLVVLVCCLVVPPDPCSLVSLLVSLVVCCRNPVPPVVVSLVSLVVSCVVCLPPPVQLQPPSNLVSLLSNLVSDPHSLVSLVVSVVSSRNLQALVSLVSNLVSCVVVVNNVVSVVSVVSCVVNVRDPPVVVVVVD

Sequence (164 aa):
MPLKRGRKVEDLNRALRTQDSFQGKTKVAALAKEEERKVIEYEGDDPLSAWVQYVKWIEVNMPEDTRKRFGVLEKCTRELKDHARYKNDIRYIRLWIQYADLVSNPKDIFKFLYQNKIGENVSLFYVGWAWVLESMANYAQAHKVYLKATQKDKVPAIKISVMR

InterPro domains:
  IPR013212 Mad3/Bub1 homology region 1 [PF08311] (34-149)
  IPR013212 Mad3/Bub1 homology region 1 [PS51489] (35-164)
  IPR013212 Mad3/Bub1 homology region 1 [SM00777] (28-150)
  IPR015661 Mitotic spindle checkpoint protein Bub1/Mad3 [PTHR14030] (2-156)

Organism: Pythium insidiosum (NCBI:txid114742)

Radius of gyration: 17.86 Å; chains: 1; bounding box: 48×36×44 Å

Secondary structure (DSSP, 8-state):
---SSPPPHHHHHHHHHHHTSHHHHHHHHHHHHHHHHHHHT--SS-HHHHHHHHHHHHHHH-TT-HHHHHHHHHHHHHHHTT-GGGTT-HHHHHHHHHHHTTSS-HHHHHHHHHHTTSSTT-HHHHHHHHHHHHHTT-HHHHHHHHHHHHHTT-S-GGGGTT--